Protein AF-A0A7Y7IYZ7-F1 (afdb_monomer)

Structure (mmCIF, N/CA/C/O backbone):
data_AF-A0A7Y7IYZ7-F1
#
_entry.id   AF-A0A7Y7IYZ7-F1
#
loop_
_atom_site.group_PDB
_atom_site.id
_atom_site.type_symbol
_atom_site.label_atom_id
_atom_site.label_alt_id
_atom_site.label_comp_id
_atom_site.label_asym_id
_atom_site.label_entity_id
_atom_site.label_seq_id
_atom_site.pdbx_PDB_ins_code
_atom_site.Cartn_x
_atom_site.Cartn_y
_atom_site.Cartn_z
_atom_site.occupancy
_atom_site.B_iso_or_equiv
_atom_site.auth_seq_id
_atom_site.auth_comp_id
_atom_site.auth_asym_id
_atom_site.auth_atom_id
_atom_site.pdbx_PDB_model_num
ATOM 1 N N . MET A 1 1 ? 5.663 -14.373 -15.031 1.00 47.16 1 MET A N 1
ATOM 2 C CA . MET A 1 1 ? 5.946 -12.928 -15.153 1.00 47.16 1 MET A CA 1
ATOM 3 C C . 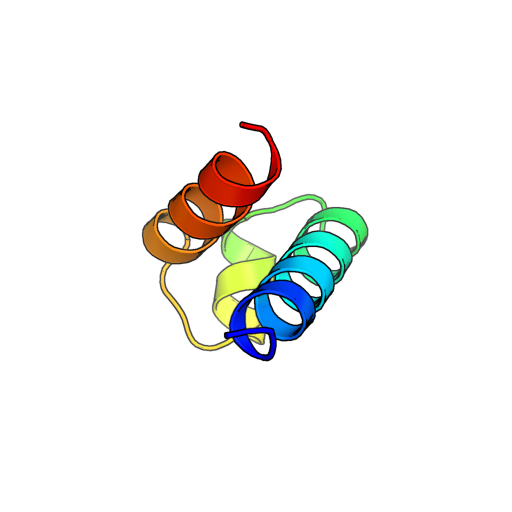MET A 1 1 ? 4.766 -12.267 -15.857 1.00 47.16 1 MET A C 1
ATOM 5 O O . MET A 1 1 ? 4.693 -12.421 -17.063 1.00 47.16 1 MET A O 1
ATOM 9 N N . ASN A 1 2 ? 3.797 -11.715 -15.105 1.00 55.78 2 ASN A N 1
ATOM 10 C CA . ASN A 1 2 ? 2.803 -10.678 -15.507 1.00 55.78 2 ASN A CA 1
ATOM 11 C C . ASN A 1 2 ? 1.630 -10.542 -14.507 1.00 55.78 2 ASN A C 1
ATOM 13 O O . ASN A 1 2 ? 0.763 -9.693 -14.686 1.00 55.78 2 ASN A O 1
ATOM 17 N N . ARG A 1 3 ? 1.537 -11.418 -13.495 1.00 56.66 3 ARG A N 1
ATOM 18 C CA . ARG A 1 3 ? 0.436 -11.394 -12.515 1.00 56.66 3 ARG A CA 1
ATOM 19 C C . ARG A 1 3 ? 0.641 -10.324 -11.442 1.00 56.66 3 ARG A C 1
ATOM 21 O O . ARG A 1 3 ? -0.339 -9.738 -10.998 1.00 56.66 3 ARG A O 1
ATOM 28 N N . ASP A 1 4 ? 1.897 -10.046 -11.100 1.00 64.25 4 ASP A N 1
ATOM 29 C CA . ASP A 1 4 ? 2.270 -9.068 -10.074 1.00 64.25 4 ASP A CA 1
ATOM 30 C C . ASP A 1 4 ? 1.821 -7.651 -10.472 1.00 64.25 4 ASP A C 1
ATOM 32 O O . ASP A 1 4 ? 1.141 -6.983 -9.702 1.00 64.25 4 ASP A O 1
ATOM 36 N N . ASN A 1 5 ? 1.984 -7.282 -11.748 1.00 74.25 5 ASN A N 1
ATOM 37 C CA . ASN A 1 5 ? 1.576 -5.969 -12.261 1.00 74.25 5 ASN A CA 1
ATOM 38 C C . ASN A 1 5 ? 0.073 -5.676 -12.094 1.00 74.25 5 ASN A C 1
ATOM 40 O O . ASN A 1 5 ? -0.321 -4.538 -11.851 1.00 74.25 5 ASN A O 1
ATOM 44 N N . LEU A 1 6 ? -0.792 -6.691 -12.226 1.00 82.12 6 LEU A N 1
ATOM 45 C CA . LEU A 1 6 ? -2.240 -6.499 -12.092 1.00 82.12 6 LEU A CA 1
ATOM 46 C C . LEU A 1 6 ? -2.643 -6.290 -10.626 1.00 82.12 6 LEU A C 1
ATOM 48 O O . LEU A 1 6 ? -3.549 -5.506 -10.335 1.00 82.12 6 LEU A O 1
ATOM 52 N N . HIS A 1 7 ? -1.962 -6.973 -9.702 1.00 85.12 7 HIS A N 1
ATOM 53 C CA . HIS A 1 7 ? -2.166 -6.774 -8.271 1.00 85.12 7 HIS A CA 1
ATOM 54 C C . HIS A 1 7 ? -1.673 -5.386 -7.840 1.00 85.12 7 HIS A C 1
ATOM 56 O O . HIS A 1 7 ? -2.343 -4.709 -7.057 1.00 85.12 7 HIS A O 1
ATOM 62 N N . ASP A 1 8 ? -0.557 -4.936 -8.405 1.00 86.00 8 ASP A N 1
ATOM 63 C CA . ASP A 1 8 ? 0.032 -3.631 -8.123 1.00 86.00 8 ASP A CA 1
ATOM 64 C C . ASP A 1 8 ? -0.845 -2.496 -8.674 1.00 86.00 8 ASP A C 1
ATOM 66 O O . ASP A 1 8 ? -1.122 -1.520 -7.977 1.00 86.00 8 ASP A O 1
ATOM 70 N N . LEU A 1 9 ? -1.397 -2.654 -9.882 1.00 90.31 9 LEU A N 1
ATOM 71 C CA . LEU A 1 9 ? -2.383 -1.724 -10.442 1.00 90.31 9 LEU A CA 1
ATOM 72 C C . LEU A 1 9 ? -3.663 -1.664 -9.599 1.00 90.31 9 LEU A C 1
ATOM 74 O O . LEU A 1 9 ? -4.200 -0.584 -9.354 1.00 90.31 9 LEU A O 1
ATOM 78 N N . ALA A 1 10 ? -4.150 -2.808 -9.112 1.00 91.06 10 ALA A N 1
ATOM 79 C CA . ALA A 1 10 ? -5.304 -2.833 -8.217 1.00 91.06 10 ALA A CA 1
ATOM 80 C C . ALA A 1 10 ? -5.000 -2.126 -6.885 1.00 91.06 10 ALA A C 1
ATOM 82 O O . ALA A 1 10 ? -5.851 -1.405 -6.365 1.00 91.06 10 ALA A O 1
ATOM 83 N N . ALA A 1 11 ? -3.790 -2.299 -6.349 1.00 91.12 11 ALA A N 1
ATOM 84 C CA . ALA A 1 11 ? -3.311 -1.571 -5.180 1.00 91.12 11 ALA A CA 1
ATOM 85 C C . ALA A 1 11 ? -3.250 -0.055 -5.434 1.00 91.12 11 ALA A C 1
ATOM 87 O O . ALA A 1 11 ? -3.723 0.718 -4.599 1.00 91.12 11 ALA A O 1
ATOM 88 N N . PHE A 1 12 ? -2.763 0.369 -6.602 1.00 92.56 12 PHE A N 1
ATOM 89 C CA . PHE A 1 12 ? -2.727 1.774 -7.009 1.00 92.56 12 PHE A CA 1
ATOM 90 C C . PHE A 1 12 ? -4.127 2.398 -7.064 1.00 92.56 12 PHE A C 1
ATOM 92 O O . PHE A 1 12 ? -4.350 3.461 -6.484 1.00 92.56 12 PHE A O 1
ATOM 99 N N . VAL A 1 13 ? -5.102 1.714 -7.674 1.00 94.50 13 VAL A N 1
ATOM 100 C CA . VAL A 1 13 ? -6.498 2.185 -7.722 1.00 94.50 13 VAL A CA 1
ATOM 101 C C . VAL A 1 13 ? -7.082 2.341 -6.316 1.00 94.50 13 VAL A C 1
ATOM 103 O O . VAL A 1 13 ? -7.707 3.362 -6.030 1.00 94.50 13 VAL A O 1
ATOM 106 N N . THR A 1 1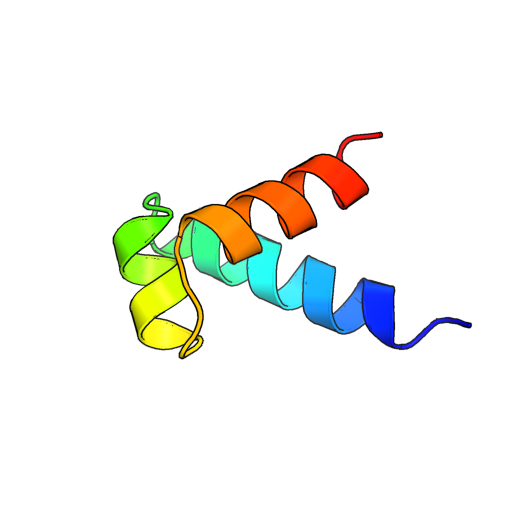4 ? -6.846 1.379 -5.417 1.00 94.44 14 THR A N 1
ATOM 107 C CA . THR A 1 14 ? -7.325 1.471 -4.027 1.00 94.44 14 THR A CA 1
ATOM 108 C C . THR A 1 14 ? -6.723 2.679 -3.300 1.00 94.44 14 THR A C 1
ATOM 110 O O . THR A 1 14 ? -7.441 3.401 -2.610 1.00 94.44 14 THR A O 1
ATOM 113 N N . VAL A 1 15 ? -5.424 2.951 -3.478 1.00 94.56 15 VAL A N 1
ATOM 114 C CA . VAL A 1 15 ? -4.771 4.140 -2.899 1.00 94.56 15 VAL A CA 1
ATOM 115 C C . VAL A 1 15 ? -5.356 5.430 -3.476 1.00 94.56 15 VAL A C 1
ATOM 117 O O . VAL A 1 15 ? -5.625 6.362 -2.718 1.00 94.56 15 VAL A O 1
ATOM 120 N N . ALA A 1 16 ? -5.597 5.487 -4.787 1.00 94.31 16 ALA A N 1
ATOM 121 C CA . ALA A 1 16 ? -6.165 6.659 -5.451 1.00 94.31 16 ALA A CA 1
ATOM 122 C C . ALA A 1 16 ? -7.600 6.972 -4.982 1.00 94.31 16 ALA A C 1
ATOM 124 O O . ALA A 1 16 ? -7.956 8.142 -4.823 1.00 94.31 16 ALA A O 1
ATOM 125 N N . GLN A 1 17 ? -8.409 5.940 -4.722 1.00 95.38 17 GLN A N 1
ATOM 126 C CA . GLN A 1 17 ? -9.771 6.076 -4.195 1.00 95.38 17 GLN A CA 1
ATOM 127 C C . GLN A 1 17 ? -9.781 6.548 -2.737 1.00 95.38 17 GLN A C 1
ATOM 129 O O . GLN A 1 17 ? -10.474 7.508 -2.404 1.00 95.38 17 GLN A O 1
ATOM 134 N N . GLU A 1 18 ? -8.976 5.918 -1.880 1.00 95.75 18 GLU A N 1
ATOM 135 C CA . GLU A 1 18 ? -8.927 6.243 -0.449 1.00 95.75 18 GLU A CA 1
ATOM 136 C C . GLU A 1 18 ? -8.142 7.523 -0.139 1.00 95.75 18 GLU A C 1
ATOM 138 O O . GLU A 1 18 ? -8.284 8.089 0.948 1.00 95.75 18 GLU A O 1
ATOM 143 N N . ARG A 1 19 ? -7.275 7.968 -1.061 1.00 94.00 19 ARG A N 1
ATOM 144 C CA . ARG A 1 19 ? -6.321 9.081 -0.883 1.00 94.00 19 ARG A CA 1
ATOM 145 C C . ARG A 1 19 ? -5.465 8.944 0.385 1.00 94.00 19 ARG A C 1
ATOM 147 O O . ARG A 1 19 ? -5.002 9.930 0.953 1.00 94.00 19 ARG A O 1
ATOM 154 N N . SER A 1 20 ? -5.277 7.711 0.856 1.00 94.56 20 SER A N 1
ATOM 155 C CA . SER A 1 20 ? -4.570 7.386 2.092 1.00 94.56 20 SER A CA 1
ATOM 156 C C . SER A 1 20 ? -4.018 5.966 2.029 1.00 94.56 20 SER A C 1
ATOM 158 O O . SER A 1 20 ? -4.773 4.998 1.933 1.00 94.56 20 SER A O 1
ATOM 160 N N . PHE A 1 21 ? -2.696 5.832 2.158 1.00 92.94 21 PHE A N 1
ATOM 161 C CA . PHE A 1 21 ? -2.026 4.529 2.211 1.00 92.94 21 PHE A CA 1
ATOM 162 C C . PHE A 1 21 ? -2.463 3.700 3.420 1.00 92.94 21 PHE A C 1
ATOM 164 O O . PHE A 1 21 ? -2.595 2.487 3.311 1.00 92.94 21 PHE A O 1
ATOM 171 N N . THR A 1 22 ? -2.742 4.339 4.558 1.00 95.38 22 THR A N 1
ATOM 172 C CA . THR A 1 22 ? -3.175 3.641 5.773 1.00 95.38 22 THR A CA 1
ATOM 173 C C . THR A 1 22 ? -4.548 2.999 5.600 1.00 95.38 22 THR A C 1
ATOM 175 O O . THR A 1 22 ? -4.730 1.834 5.950 1.00 95.38 22 THR A O 1
ATOM 178 N N . ARG A 1 23 ? -5.507 3.729 5.017 1.00 95.56 23 ARG A N 1
ATOM 179 C CA . ARG A 1 23 ? -6.853 3.202 4.743 1.00 95.56 23 ARG A CA 1
ATOM 180 C C . ARG A 1 23 ? -6.841 2.145 3.644 1.00 95.56 23 ARG A C 1
ATOM 182 O O . ARG A 1 23 ? -7.409 1.074 3.828 1.00 95.56 23 ARG A O 1
ATOM 189 N N . ALA A 1 24 ? -6.133 2.403 2.546 1.00 96.06 24 ALA A N 1
ATOM 190 C CA . ALA A 1 24 ? -6.011 1.449 1.449 1.00 96.06 24 ALA A CA 1
ATOM 191 C C . ALA A 1 24 ? -5.347 0.133 1.893 1.00 96.06 24 ALA A C 1
ATOM 193 O O . ALA A 1 24 ? -5.783 -0.947 1.502 1.00 96.06 24 ALA A O 1
ATOM 194 N N . ALA A 1 25 ? -4.332 0.205 2.756 1.00 94.69 25 ALA A N 1
ATOM 195 C CA . ALA A 1 25 ? 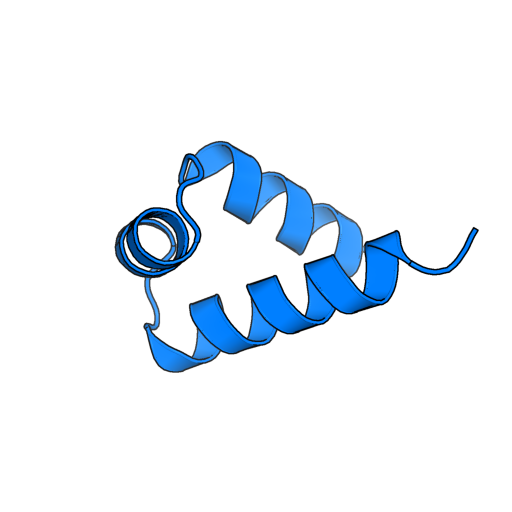-3.665 -0.977 3.289 1.00 94.69 25 ALA A CA 1
ATOM 196 C C . ALA A 1 25 ? -4.575 -1.791 4.219 1.00 94.69 25 ALA A C 1
ATOM 198 O O . ALA A 1 25 ? -4.606 -3.016 4.112 1.00 94.69 25 ALA A O 1
ATOM 199 N N . ALA A 1 26 ? -5.386 -1.122 5.048 1.00 95.50 26 ALA A N 1
ATOM 200 C CA . ALA A 1 26 ? -6.398 -1.782 5.871 1.00 95.50 26 ALA A CA 1
ATOM 201 C C . ALA A 1 26 ? -7.445 -2.523 5.017 1.00 95.50 26 ALA A C 1
ATOM 203 O O . ALA A 1 26 ? -7.786 -3.661 5.331 1.00 95.50 26 ALA A O 1
ATOM 204 N N . LEU A 1 27 ? -7.896 -1.928 3.904 1.00 93.56 27 LEU A N 1
ATOM 205 C CA . LEU A 1 27 ? -8.819 -2.576 2.959 1.00 93.56 27 LEU A CA 1
ATOM 206 C C . LEU A 1 27 ? -8.198 -3.786 2.251 1.00 93.56 27 LEU A C 1
ATOM 208 O O . LEU A 1 27 ? -8.892 -4.756 1.955 1.00 93.56 27 LEU A O 1
ATOM 212 N N . ARG A 1 28 ? -6.891 -3.736 1.974 1.00 90.81 28 ARG A N 1
ATOM 213 C CA . ARG A 1 28 ? -6.160 -4.815 1.296 1.00 90.81 28 ARG A CA 1
ATOM 214 C C . ARG A 1 28 ? -5.552 -5.855 2.240 1.00 90.81 28 ARG A C 1
ATOM 216 O O . ARG A 1 28 ? -4.958 -6.811 1.751 1.00 90.81 28 ARG A O 1
ATOM 223 N N . GLY A 1 29 ? -5.694 -5.692 3.558 1.00 94.19 29 GLY A N 1
ATOM 224 C CA . GLY A 1 29 ? -5.141 -6.613 4.556 1.00 94.19 29 GLY A CA 1
ATOM 225 C C . GLY A 1 29 ? -3.609 -6.638 4.601 1.00 94.19 29 GLY A C 1
ATOM 226 O O . GLY A 1 29 ? -3.021 -7.660 4.940 1.00 94.19 29 GLY A O 1
ATOM 227 N N . VAL A 1 30 ? -2.956 -5.532 4.235 1.00 94.25 30 VAL A N 1
ATOM 228 C CA . VAL A 1 30 ? -1.490 -5.396 4.212 1.00 94.25 30 VAL A CA 1
ATOM 229 C C . VAL A 1 30 ? -1.040 -4.232 5.089 1.00 94.25 30 VAL A C 1
ATOM 231 O O . VAL A 1 30 ? -1.853 -3.443 5.570 1.00 94.25 30 VAL A O 1
ATOM 234 N N . SER A 1 31 ? 0.270 -4.095 5.302 1.00 96.00 31 SER A N 1
ATOM 235 C CA . SER A 1 31 ? 0.805 -2.913 5.976 1.00 96.00 31 SER A CA 1
ATOM 236 C C . SER A 1 31 ? 0.878 -1.706 5.021 1.00 96.00 31 SER A C 1
ATOM 238 O O . SER A 1 31 ? 1.117 -1.876 3.820 1.00 96.00 31 SER A O 1
ATOM 240 N N . PRO A 1 32 ? 0.736 -0.465 5.527 1.00 93.75 32 PRO A N 1
ATOM 241 C CA . PRO A 1 32 ? 0.883 0.743 4.707 1.00 93.75 32 PRO A CA 1
ATOM 242 C C . PRO A 1 32 ? 2.272 0.878 4.069 1.00 93.75 32 PRO A C 1
ATOM 244 O O . PRO A 1 32 ? 2.395 1.384 2.956 1.00 93.75 32 PRO A O 1
ATOM 247 N N . SER A 1 33 ? 3.317 0.394 4.748 1.00 95.25 33 SER A N 1
ATOM 248 C CA . SER A 1 33 ? 4.686 0.377 4.227 1.00 95.25 33 SER A CA 1
ATOM 249 C C . SER A 1 33 ? 4.865 -0.619 3.081 1.00 95.25 33 SER A C 1
ATOM 251 O O . SER A 1 33 ? 5.490 -0.269 2.083 1.00 95.25 33 SER A O 1
ATOM 253 N N . ALA A 1 34 ? 4.273 -1.816 3.175 1.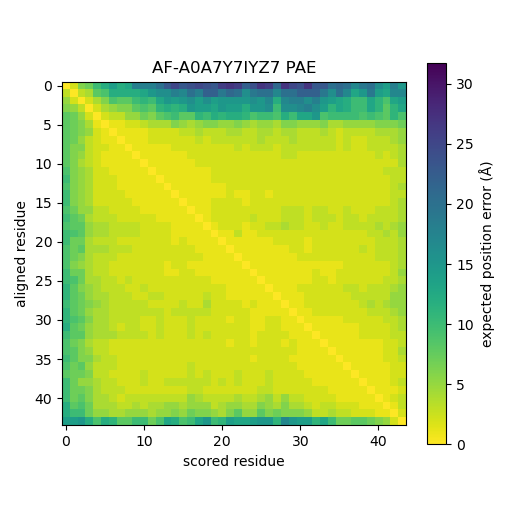00 92.88 34 ALA A N 1
ATOM 254 C CA . ALA A 1 34 ? 4.271 -2.779 2.074 1.00 92.88 34 ALA A CA 1
ATOM 255 C C . ALA A 1 34 ? 3.538 -2.208 0.854 1.00 92.88 34 ALA A C 1
ATOM 257 O O . ALA A 1 34 ? 4.059 -2.255 -0.256 1.00 92.88 34 ALA A O 1
ATOM 258 N N . LEU A 1 35 ? 2.378 -1.580 1.076 1.00 93.25 35 LEU A N 1
ATOM 259 C CA . LEU A 1 35 ? 1.616 -0.935 0.012 1.00 93.25 35 LEU A CA 1
ATOM 260 C C . LEU A 1 35 ? 2.402 0.204 -0.658 1.00 93.25 35 LEU A C 1
ATOM 262 O O . LEU A 1 35 ? 2.422 0.293 -1.880 1.00 93.25 35 LEU A O 1
ATOM 266 N N . SER A 1 36 ? 3.094 1.048 0.114 1.00 93.75 36 SER A N 1
ATOM 267 C CA . SER A 1 36 ? 3.944 2.110 -0.441 1.00 93.75 36 SER A CA 1
ATOM 268 C C . SER A 1 36 ? 5.111 1.556 -1.264 1.00 93.75 36 SER A C 1
ATOM 270 O O . SER A 1 36 ? 5.408 2.101 -2.326 1.00 93.75 36 SER A O 1
ATOM 272 N N . GLN A 1 37 ? 5.743 0.469 -0.812 1.00 92.81 37 GLN A N 1
ATOM 273 C CA . GLN A 1 37 ? 6.832 -0.179 -1.545 1.00 92.81 37 GLN A CA 1
ATOM 274 C C . GLN A 1 37 ?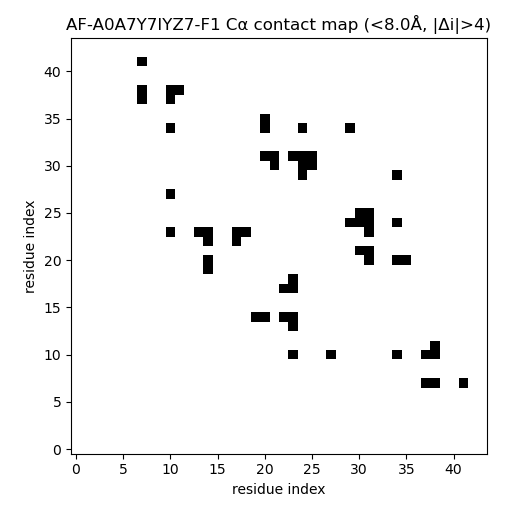 6.355 -0.731 -2.895 1.00 92.81 37 GLN A C 1
ATOM 276 O O . GLN A 1 37 ? 7.054 -0.568 -3.893 1.00 92.81 37 GLN A O 1
ATOM 281 N N . THR A 1 38 ? 5.159 -1.324 -2.938 1.00 90.94 38 THR A N 1
ATOM 282 C CA . THR A 1 38 ? 4.516 -1.767 -4.182 1.00 90.94 38 THR A CA 1
ATOM 283 C C . THR A 1 38 ? 4.295 -0.607 -5.153 1.00 90.94 38 THR A C 1
ATOM 285 O O . THR A 1 38 ? 4.681 -0.703 -6.313 1.00 90.94 38 THR A O 1
ATOM 288 N N . ILE A 1 39 ? 3.738 0.518 -4.684 1.00 90.81 39 ILE A N 1
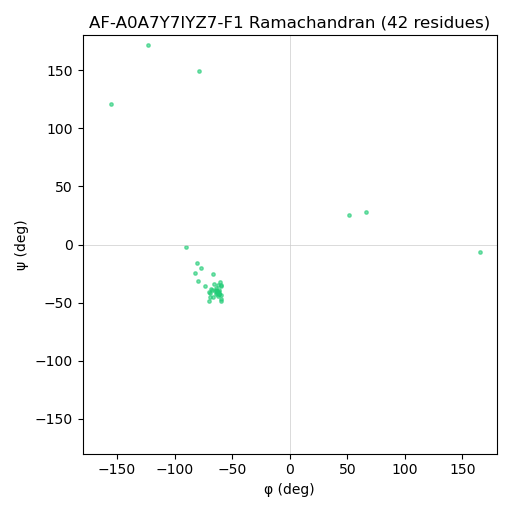ATOM 289 C CA . ILE A 1 39 ? 3.508 1.690 -5.546 1.00 90.81 39 ILE A CA 1
ATOM 290 C C . ILE A 1 39 ? 4.825 2.288 -6.047 1.00 90.81 39 ILE A C 1
ATOM 292 O O . ILE A 1 39 ? 4.933 2.612 -7.222 1.00 90.81 39 ILE A O 1
ATOM 296 N N . ARG A 1 40 ? 5.860 2.353 -5.204 1.00 90.62 40 ARG A N 1
ATOM 297 C 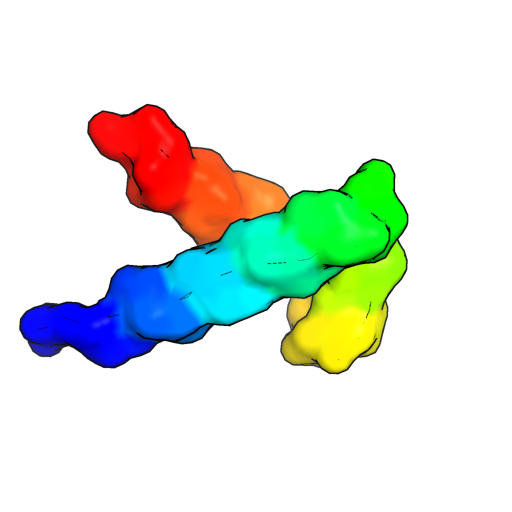CA . ARG A 1 40 ? 7.191 2.810 -5.627 1.00 90.62 40 ARG A CA 1
ATOM 298 C C . ARG A 1 40 ? 7.780 1.934 -6.736 1.00 90.62 40 ARG A C 1
ATOM 300 O O . ARG A 1 40 ? 8.478 2.443 -7.602 1.00 90.62 40 ARG A O 1
ATOM 307 N N . GLY A 1 41 ? 7.508 0.629 -6.704 1.00 87.81 41 GLY A N 1
ATOM 308 C CA . GLY A 1 41 ? 7.907 -0.296 -7.765 1.00 87.81 41 GLY A CA 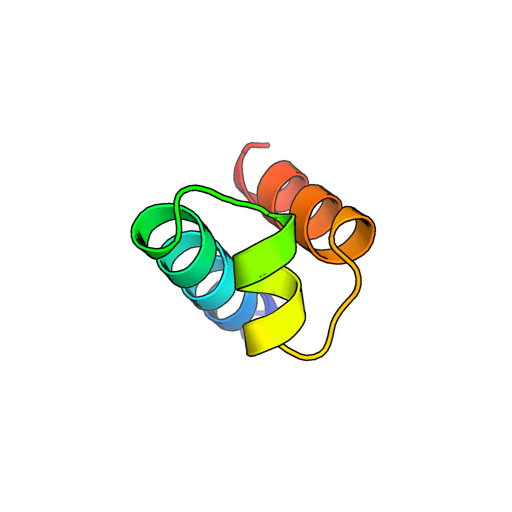1
ATOM 309 C C . GLY A 1 41 ? 7.198 -0.046 -9.100 1.00 87.81 41 GLY A C 1
ATOM 310 O O . GLY A 1 41 ? 7.769 -0.366 -10.133 1.00 87.81 41 GLY A O 1
ATOM 311 N N . LEU A 1 42 ? 5.997 0.546 -9.084 1.00 84.56 42 LEU A N 1
ATOM 312 C CA . LEU A 1 42 ? 5.258 0.950 -10.287 1.00 84.56 42 LEU A CA 1
ATOM 313 C C . LEU A 1 42 ? 5.695 2.307 -10.857 1.00 84.56 42 LEU A C 1
ATOM 315 O O . LEU A 1 42 ? 5.449 2.573 -12.029 1.00 84.56 42 LEU A O 1
ATOM 319 N N . GLU A 1 43 ? 6.261 3.187 -10.029 1.00 80.62 43 GLU A N 1
ATOM 320 C CA . GLU A 1 43 ? 6.716 4.525 -10.443 1.00 80.62 43 GLU A CA 1
ATOM 321 C C . GLU A 1 43 ? 8.094 4.517 -11.133 1.00 80.62 43 GLU A C 1
ATOM 323 O O . GLU A 1 43 ? 8.459 5.517 -11.753 1.00 80.62 43 GLU A O 1
ATOM 328 N N . ALA A 1 44 ? 8.857 3.427 -10.996 1.00 69.00 44 ALA A N 1
ATOM 329 C CA . ALA A 1 44 ? 10.195 3.245 -11.568 1.00 69.00 44 ALA A CA 1
ATOM 330 C C . ALA A 1 44 ? 10.149 2.728 -13.014 1.00 69.00 44 ALA A C 1
ATOM 332 O O . ALA A 1 44 ? 11.007 3.177 -13.809 1.00 69.00 44 ALA A O 1
#

Mean predicted aligned error: 4.02 Å

Radius of gyration: 9.62 Å; Cα contacts (8 Å, |Δi|>4): 30; chains: 1; bounding box: 20×22×22 Å

Organism: NCBI:txid1216886

Secondary structure (DSSP, 8-state):
--HHHHHHHHHHHHHHHHT-HHHHHHHHTS-HHHHHHHHHHHH-

Foldseek 3Di:
DPPLVVVLVVLVVLCVVVVDLCVSCVVVVHHSVVSVVSPVVVVD

Nearest PDB structures (foldseek):
  4ihs-assembly1_B  TM=1.002E+00  e=1.064E-01  Acinetobacter baylyi ADP1
  4pzj-assembly1_A-2  TM=9.895E-01  e=1.487E-01  Eggerthella lenta DSM 2243
  5y9s-assembly1_D  TM=9.370E-01  e=3.791E-01  Vibrio vulnificus CMCP6
  7d98-assembly1_P  TM=9.489E-01  e=4.333E-01  Cupriavidus necator
  6m5f-assembly1_C  TM=9.298E-01  e=4.953E-01  Pseudomonas aeruginosa PAO1

InterPro domains:
  IPR000847 LysR, HTH, N-terminal domain [PF00126] (6-44)
  IPR000847 LysR, HTH, N-terminal domain [PS50931] (4-44)
  IPR036388 Winged helix-like DNA-binding domain superfamily [G3DSA:1.10.10.10] (2-44)
  IPR036390 Winged helix DNA-binding domain superfamily [SSF46785] (3-43)

Sequence (44 aa):
MNRDNLHDLAAFVTVAQERSFTRAAALRGVSPSALSQTIRGLEA

Solvent-accessible surface area (backbone atoms only — not comparable to full-atom values): 2584 Å² total; per-residue (Å²)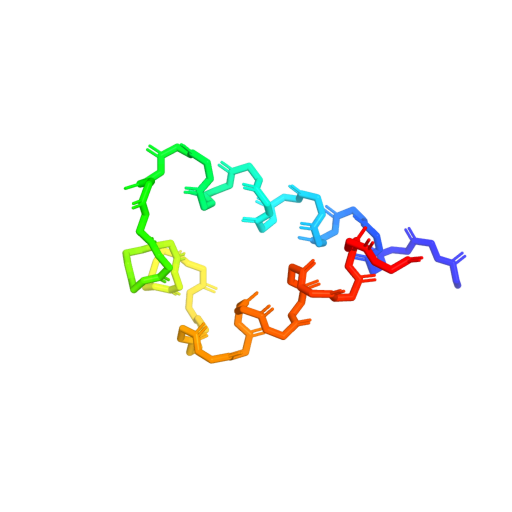: 142,72,68,66,60,57,55,45,49,53,51,47,52,42,29,67,72,61,73,30,52,63,60,28,13,60,77,68,75,50,52,39,67,59,51,50,53,48,52,55,64,72,76,108

pLDDT: mean 87.93, std 11.7, range [47.16, 96.06]